Protein AF-A0A7Y5CX43-F1 (afdb_monomer_lite)

Sequence (145 aa):
MGGMMGYSMGQSGPGYMHFGWFGPGAMNACFMATGENGAFPSLDHRLEFIAKNLAIADAQVPQWTAYTTALKRSVETMQAAHQTMMANIMNMNFVERFNVQLNAMNTHLAQLQQVAPALSAVYTVLTPEQKAKADQMFRAMGCFM

pLDDT: mean 75.56, std 21.6, range [29.89, 97.56]

Foldseek 3Di:
DDDDDDPDPPDDDPDDPDDDCPDPVVVVLLVQCEDCNHVHNDLVSVLVVLCVQLVQDPVLVVLSVLLSVLLVVLVVVLVVLVVVCVVCVVVDDPVRVVVSVVVSVVSVVVSCVSNVVSVVSSLVPRDPVSNVSVVVCCVVPVSSD

Radius of gyration: 20.8 Å; chains: 1; bounding box: 70×49×45 Å

Structure (mmCIF, N/CA/C/O backbone):
data_AF-A0A7Y5CX43-F1
#
_entry.id   AF-A0A7Y5CX43-F1
#
loop_
_atom_site.group_PDB
_atom_site.id
_atom_site.type_symbol
_atom_site.label_atom_id
_atom_site.label_alt_id
_atom_site.label_comp_id
_atom_site.label_asym_id
_atom_site.label_entity_id
_atom_site.label_seq_id
_atom_site.pdbx_PDB_ins_code
_atom_site.Cartn_x
_atom_site.Cartn_y
_atom_site.Cartn_z
_atom_site.occupancy
_atom_site.B_iso_or_equiv
_atom_site.auth_seq_id
_atom_site.auth_comp_id
_atom_site.auth_asym_id
_atom_site.auth_atom_id
_atom_site.pdbx_PDB_model_num
ATOM 1 N N . MET A 1 1 ? 50.812 -41.227 -4.569 1.00 43.25 1 MET A N 1
ATOM 2 C CA . MET A 1 1 ? 50.791 -40.530 -3.263 1.00 43.25 1 MET A CA 1
ATOM 3 C C . MET A 1 1 ? 50.412 -39.083 -3.508 1.00 43.25 1 MET A C 1
ATOM 5 O O . MET A 1 1 ? 51.023 -38.477 -4.374 1.00 43.25 1 MET A O 1
ATOM 9 N N . GLY A 1 2 ? 49.415 -38.567 -2.785 1.00 40.62 2 GLY A N 1
ATOM 10 C CA . GLY A 1 2 ? 49.011 -37.156 -2.836 1.00 40.62 2 GLY A CA 1
ATOM 11 C C . GLY A 1 2 ? 47.518 -36.962 -3.091 1.00 40.62 2 GLY A C 1
ATOM 12 O O . GLY A 1 2 ? 47.136 -36.464 -4.141 1.00 40.62 2 GLY A O 1
ATOM 13 N N . GLY A 1 3 ? 46.679 -37.412 -2.156 1.00 38.81 3 GLY A N 1
ATOM 14 C CA . GLY A 1 3 ? 45.250 -37.110 -2.158 1.00 38.81 3 GLY A CA 1
ATOM 15 C C . GLY A 1 3 ? 44.969 -35.743 -1.537 1.00 38.81 3 GLY A C 1
ATOM 16 O O . GLY A 1 3 ? 45.682 -35.316 -0.634 1.00 38.81 3 GLY A O 1
ATOM 17 N N . MET A 1 4 ? 43.895 -35.095 -1.985 1.00 39.34 4 MET A N 1
ATOM 18 C CA . MET A 1 4 ? 43.246 -34.021 -1.234 1.00 39.34 4 MET A CA 1
ATOM 19 C C . MET A 1 4 ? 41.741 -34.049 -1.529 1.00 39.34 4 MET A C 1
ATOM 21 O O . MET A 1 4 ? 41.207 -33.289 -2.329 1.00 39.34 4 MET A O 1
ATOM 25 N N . MET A 1 5 ? 41.069 -35.013 -0.895 1.00 43.44 5 MET A N 1
ATOM 26 C CA . MET A 1 5 ? 39.651 -34.905 -0.557 1.00 43.44 5 MET A CA 1
ATOM 27 C C . MET A 1 5 ? 39.516 -33.902 0.587 1.00 43.44 5 MET A C 1
ATOM 29 O O . MET A 1 5 ? 40.261 -33.998 1.561 1.00 43.44 5 MET A O 1
ATOM 33 N N . GLY A 1 6 ? 38.558 -32.979 0.499 1.00 36.75 6 GLY A N 1
ATOM 34 C CA . GLY A 1 6 ? 38.270 -32.100 1.630 1.00 36.75 6 GLY A CA 1
ATOM 35 C C . GLY A 1 6 ? 37.407 -30.877 1.348 1.00 36.75 6 GLY A C 1
ATOM 36 O O . GLY A 1 6 ? 37.699 -29.825 1.900 1.00 36.75 6 GLY A O 1
ATOM 37 N N . TYR A 1 7 ? 36.339 -30.978 0.550 1.00 42.00 7 TYR A N 1
ATOM 38 C CA . TYR A 1 7 ? 35.224 -30.041 0.730 1.00 42.00 7 TYR A CA 1
ATOM 39 C C . TYR A 1 7 ? 34.404 -30.540 1.918 1.00 42.00 7 TYR A C 1
ATOM 41 O O . TYR A 1 7 ? 33.457 -31.310 1.760 1.00 42.00 7 TYR A O 1
ATOM 49 N N . SER A 1 8 ? 34.830 -30.170 3.129 1.00 37.19 8 SER A N 1
ATOM 50 C CA . SER A 1 8 ? 33.999 -30.366 4.307 1.00 37.19 8 SER A CA 1
ATOM 51 C C . SER A 1 8 ? 32.799 -29.427 4.200 1.00 37.19 8 SER A C 1
ATOM 53 O O . SER A 1 8 ? 32.924 -28.208 4.083 1.00 37.19 8 SER A O 1
ATOM 55 N N . MET A 1 9 ? 31.608 -30.023 4.214 1.00 42.81 9 MET A N 1
ATOM 56 C CA . MET A 1 9 ? 30.395 -29.329 4.608 1.00 42.81 9 MET A CA 1
ATOM 57 C C . MET A 1 9 ? 30.603 -28.805 6.031 1.00 42.81 9 MET A C 1
ATOM 59 O O . MET A 1 9 ? 30.526 -29.553 7.008 1.00 42.81 9 MET A O 1
ATOM 63 N N . GLY A 1 10 ? 30.897 -27.513 6.136 1.00 37.41 10 GLY A N 1
ATOM 64 C CA . GLY A 1 10 ? 30.930 -26.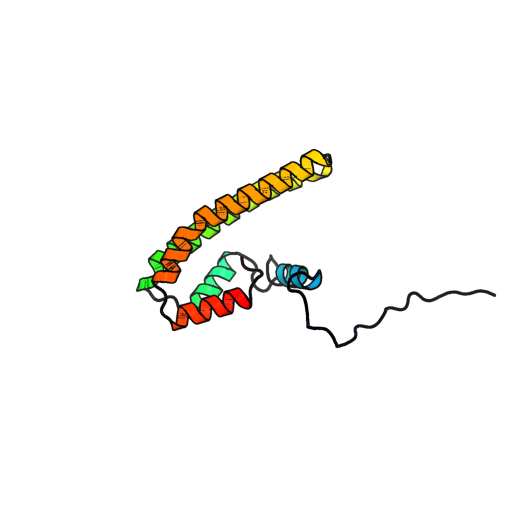767 7.384 1.00 37.41 10 GLY A CA 1
ATOM 65 C C . GLY A 1 10 ? 29.520 -26.570 7.928 1.00 37.41 10 GLY A C 1
ATOM 66 O O . GLY A 1 10 ? 28.895 -25.545 7.691 1.00 37.41 10 GLY A O 1
ATOM 67 N N . GLN A 1 11 ? 29.029 -27.605 8.602 1.00 38.06 11 GLN A N 1
ATOM 68 C CA . GLN A 1 11 ? 28.424 -27.537 9.928 1.00 38.06 11 GLN A CA 1
ATOM 69 C C . GLN A 1 11 ? 27.543 -26.304 10.210 1.00 38.06 11 GLN A C 1
ATOM 71 O O . GLN A 1 11 ? 27.996 -25.241 10.628 1.00 38.06 11 GLN A O 1
ATOM 76 N N . SER A 1 12 ? 26.240 -26.521 10.065 1.00 43.94 12 SER A N 1
ATOM 77 C CA . SER A 1 12 ? 25.176 -25.809 10.764 1.00 43.94 12 SER A CA 1
ATOM 78 C C . SER A 1 12 ? 25.449 -25.773 12.276 1.00 43.94 12 SER A C 1
ATOM 80 O O . SER A 1 12 ? 25.217 -26.760 12.978 1.00 43.94 12 SER A O 1
ATOM 82 N N . GLY A 1 13 ? 25.959 -24.646 12.770 1.00 32.88 13 GLY A N 1
ATOM 83 C CA . GLY A 1 13 ? 26.069 -24.346 14.196 1.00 32.88 13 GLY A CA 1
ATOM 84 C C . GLY A 1 13 ? 24.792 -23.670 14.723 1.00 32.88 13 GLY A C 1
ATOM 85 O O . GLY A 1 13 ? 24.263 -22.784 14.050 1.00 32.88 13 GLY A O 1
ATOM 86 N N . PRO A 1 14 ? 24.280 -24.043 15.911 1.00 46.22 14 PRO A N 1
ATOM 87 C CA . PRO A 1 14 ? 23.138 -23.390 16.535 1.00 46.22 14 PRO A CA 1
ATOM 88 C C . PRO A 1 14 ? 23.628 -22.167 17.315 1.00 46.22 14 PRO A C 1
ATOM 90 O O . PRO A 1 14 ? 23.974 -22.239 18.490 1.00 46.22 14 PRO A O 1
ATOM 93 N N . GLY A 1 15 ? 23.700 -21.027 16.646 1.00 38.50 15 GLY A N 1
ATOM 94 C CA . GLY A 1 15 ? 24.091 -19.768 17.267 1.00 38.50 15 GLY A CA 1
ATOM 95 C C . GLY A 1 15 ? 24.038 -18.661 16.232 1.00 38.50 15 GLY A C 1
ATOM 96 O O . GLY A 1 15 ? 24.356 -18.907 15.078 1.00 38.50 15 GLY A O 1
ATOM 97 N N . TYR A 1 16 ? 23.636 -17.460 16.644 1.00 38.22 16 TYR A N 1
ATOM 98 C CA . TYR A 1 16 ? 23.473 -16.260 15.807 1.00 38.22 16 TYR A CA 1
ATOM 99 C C . TYR A 1 16 ? 22.131 -16.122 15.062 1.00 38.22 16 TYR A C 1
ATOM 101 O O . TYR A 1 16 ? 22.075 -15.731 13.903 1.00 38.22 16 TYR A O 1
ATOM 109 N N . MET A 1 17 ? 21.017 -16.291 15.784 1.00 39.97 17 MET A N 1
ATOM 110 C CA . MET A 1 17 ? 19.782 -15.536 15.500 1.00 39.97 17 MET A CA 1
ATOM 111 C C . MET A 1 17 ? 19.860 -14.119 16.100 1.00 39.97 17 MET A C 1
ATOM 113 O O . MET A 1 17 ? 18.998 -13.704 16.872 1.00 39.97 17 MET A O 1
ATOM 117 N N . HIS A 1 18 ? 20.915 -13.362 15.797 1.00 37.75 18 HIS A N 1
ATOM 118 C CA . HIS A 1 18 ? 20.966 -11.953 16.179 1.00 37.75 18 HIS A CA 1
ATOM 119 C C . HIS A 1 18 ? 21.769 -11.149 15.157 1.00 37.75 18 HIS A C 1
ATOM 121 O O . HIS A 1 18 ? 22.897 -11.509 14.845 1.00 37.75 18 HIS A O 1
ATOM 127 N N . PHE A 1 19 ? 21.159 -10.048 14.708 1.00 29.89 19 PHE A N 1
ATOM 128 C CA . PHE A 1 19 ? 21.601 -9.055 13.721 1.00 29.89 19 PHE A CA 1
ATOM 129 C C . PHE A 1 19 ? 21.259 -9.332 12.254 1.00 29.89 19 PHE A C 1
ATOM 131 O O . PHE A 1 19 ? 22.026 -9.911 11.496 1.00 29.89 19 PHE A O 1
ATOM 138 N N . GLY A 1 20 ? 20.127 -8.758 11.836 1.00 33.34 20 GLY A N 1
ATOM 139 C CA . GLY A 1 20 ? 19.949 -8.301 10.464 1.00 33.34 20 GLY A CA 1
ATOM 140 C C . GLY A 1 20 ? 18.686 -8.813 9.795 1.00 33.34 20 GLY A C 1
ATOM 141 O O . GLY A 1 20 ? 18.724 -9.780 9.044 1.00 33.34 20 GLY A O 1
ATOM 142 N N . TRP A 1 21 ? 17.611 -8.037 9.918 1.00 39.72 21 TRP A N 1
ATOM 143 C CA . TRP A 1 21 ? 16.484 -8.009 8.972 1.00 39.72 21 TRP A CA 1
ATOM 144 C C . TRP A 1 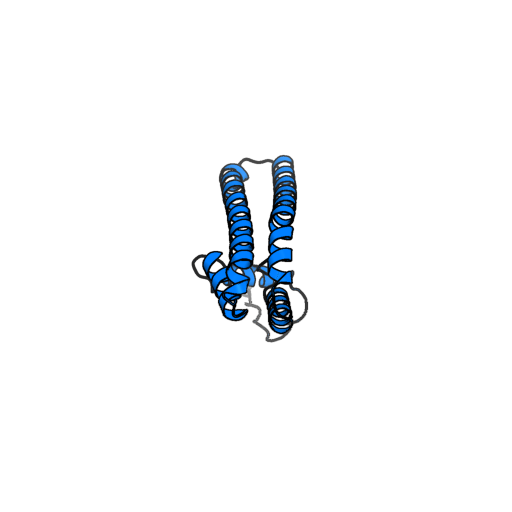21 ? 16.909 -7.779 7.496 1.00 39.72 21 TRP A C 1
ATOM 146 O O . TRP A 1 21 ? 16.079 -7.827 6.599 1.00 39.72 21 TRP A O 1
ATOM 156 N N . PHE A 1 22 ? 18.205 -7.561 7.242 1.00 34.22 22 PHE A N 1
ATOM 157 C CA . PHE A 1 22 ? 18.837 -7.333 5.941 1.00 34.22 22 PHE A CA 1
ATOM 158 C C . PHE A 1 22 ? 19.889 -8.404 5.579 1.00 34.22 22 PHE A C 1
ATOM 160 O O . PHE A 1 22 ? 20.771 -8.159 4.761 1.00 34.22 22 PHE A O 1
ATOM 167 N N . GLY A 1 23 ? 19.843 -9.588 6.201 1.00 36.41 23 GLY A N 1
ATOM 168 C CA . GLY A 1 23 ? 20.674 -10.727 5.797 1.00 36.41 23 GLY A CA 1
ATOM 169 C C . GLY A 1 23 ? 20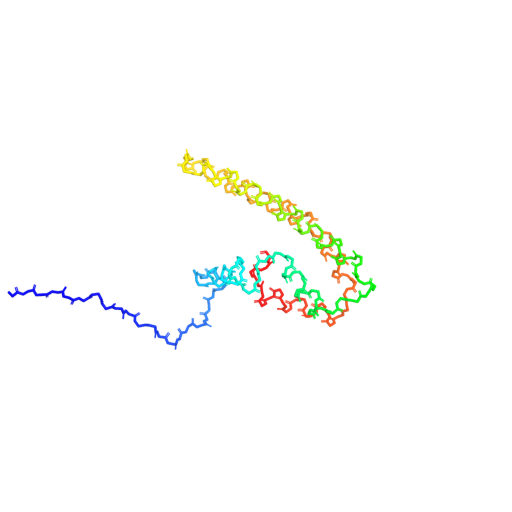.051 -11.514 4.631 1.00 36.41 23 GLY A C 1
ATOM 170 O O . GLY A 1 23 ? 18.822 -11.562 4.530 1.00 36.41 23 GLY A O 1
ATOM 171 N N . PRO A 1 24 ? 20.844 -12.221 3.800 1.00 41.91 24 PRO A N 1
ATOM 172 C CA . PRO A 1 24 ? 20.333 -13.086 2.726 1.00 41.91 24 PRO A CA 1
ATOM 173 C C . PRO A 1 24 ? 19.265 -14.096 3.192 1.00 41.91 24 PRO A C 1
ATOM 175 O O . PRO A 1 24 ? 18.395 -14.481 2.419 1.00 41.91 24 PRO A O 1
ATOM 178 N N . GLY A 1 25 ? 19.288 -14.487 4.474 1.00 46.47 25 GLY A N 1
ATOM 179 C CA . GLY A 1 25 ? 18.290 -15.364 5.096 1.00 46.47 25 GLY A CA 1
ATOM 180 C C . GLY A 1 25 ? 16.954 -14.696 5.451 1.00 46.47 25 GLY A C 1
ATOM 181 O O . GLY A 1 25 ? 15.932 -15.375 5.438 1.00 46.47 25 GLY A O 1
ATOM 182 N N . ALA A 1 26 ? 16.922 -13.385 5.717 1.00 48.03 26 ALA A N 1
ATOM 183 C CA . ALA A 1 26 ? 15.684 -12.659 6.020 1.00 48.03 26 ALA A CA 1
ATOM 184 C C . ALA A 1 26 ? 14.839 -12.451 4.754 1.00 48.03 26 ALA A C 1
ATOM 186 O O . ALA A 1 26 ? 13.631 -12.668 4.770 1.00 48.03 26 ALA A O 1
ATOM 187 N N . MET A 1 27 ? 15.488 -12.138 3.628 1.00 46.88 27 MET A N 1
ATOM 188 C CA . MET A 1 27 ? 14.822 -12.019 2.329 1.00 46.88 27 MET A CA 1
ATOM 189 C C . MET A 1 27 ? 14.336 -13.387 1.814 1.00 46.88 27 MET A C 1
ATOM 191 O O . MET A 1 27 ? 13.226 -13.482 1.294 1.00 46.88 27 MET A O 1
ATOM 195 N N . ASN A 1 28 ? 15.107 -14.462 2.048 1.00 47.25 28 ASN A N 1
ATOM 196 C CA . ASN A 1 28 ? 14.665 -15.836 1.775 1.00 47.25 28 ASN A CA 1
ATOM 197 C C . ASN A 1 28 ? 13.481 -16.249 2.663 1.00 47.25 28 ASN A C 1
ATOM 199 O O . ASN A 1 28 ? 12.549 -16.875 2.176 1.00 47.25 28 ASN A O 1
ATOM 203 N N . ALA A 1 29 ? 13.465 -15.871 3.944 1.00 52.75 29 ALA A N 1
ATOM 204 C CA . ALA A 1 29 ? 12.313 -16.111 4.812 1.00 52.75 29 ALA A CA 1
ATOM 205 C C . ALA A 1 29 ? 11.067 -15.329 4.348 1.00 52.75 29 ALA A C 1
ATOM 207 O O . ALA A 1 29 ? 9.969 -15.884 4.359 1.00 52.75 29 ALA A O 1
ATOM 208 N N . CYS A 1 30 ? 11.228 -14.091 3.859 1.00 51.62 30 CYS A N 1
ATOM 209 C CA . CYS A 1 30 ? 10.139 -13.323 3.243 1.00 51.62 30 CYS A CA 1
ATOM 210 C C . CYS A 1 30 ? 9.583 -14.002 1.976 1.00 51.62 30 CYS A C 1
ATOM 212 O O . CYS A 1 30 ? 8.366 -14.103 1.813 1.00 51.62 30 CYS A O 1
ATOM 214 N N . PHE A 1 31 ? 10.458 -14.496 1.093 1.00 47.34 31 PHE A N 1
ATOM 215 C CA . PHE A 1 31 ? 10.077 -15.207 -0.136 1.00 47.34 31 PHE A CA 1
ATOM 216 C C . PHE A 1 31 ? 9.502 -16.607 0.119 1.00 47.34 31 PHE A C 1
ATOM 218 O O . PHE A 1 31 ? 8.731 -17.106 -0.685 1.00 47.34 31 PHE A O 1
ATOM 225 N N . MET A 1 32 ? 9.843 -17.251 1.235 1.00 52.22 32 MET A N 1
ATOM 226 C CA . MET A 1 32 ? 9.244 -18.534 1.624 1.00 52.22 32 MET A CA 1
ATOM 227 C C . MET A 1 32 ? 7.900 -18.349 2.343 1.00 52.22 32 MET A C 1
ATOM 229 O O . MET A 1 32 ? 7.051 -19.234 2.312 1.00 52.22 32 MET A O 1
ATOM 233 N N . ALA A 1 33 ? 7.672 -17.197 2.982 1.00 55.19 33 ALA A N 1
ATOM 234 C CA . ALA A 1 33 ? 6.379 -16.855 3.573 1.00 55.19 33 ALA A CA 1
ATOM 235 C C . ALA A 1 33 ? 5.359 -16.358 2.532 1.00 55.19 33 ALA A C 1
ATOM 237 O O . ALA A 1 33 ? 4.159 -16.402 2.801 1.00 55.19 33 ALA A O 1
ATOM 238 N N . THR A 1 34 ? 5.808 -15.889 1.362 1.00 53.25 34 THR A N 1
ATOM 239 C CA . THR A 1 34 ? 4.964 -15.252 0.339 1.00 53.25 34 THR A CA 1
ATOM 240 C C . THR A 1 34 ? 5.202 -15.847 -1.054 1.00 53.25 34 THR A C 1
ATOM 242 O O . THR A 1 34 ? 6.340 -16.024 -1.456 1.00 53.25 34 THR A O 1
ATOM 245 N N . GLY A 1 35 ? 4.141 -16.154 -1.807 1.00 56.31 35 GLY A N 1
ATOM 246 C CA . GLY A 1 35 ? 4.227 -16.848 -3.108 1.00 56.31 35 GLY A CA 1
ATOM 247 C C . GLY A 1 35 ? 3.517 -18.205 -3.097 1.00 56.31 35 GLY A C 1
ATOM 248 O O . GLY A 1 35 ? 3.119 -18.667 -2.036 1.00 56.31 35 GLY A O 1
ATOM 249 N N . GLU A 1 36 ? 3.332 -18.836 -4.260 1.00 56.81 36 GLU A N 1
ATOM 250 C CA . GLU A 1 36 ? 2.420 -19.984 -4.471 1.00 56.81 36 GLU A CA 1
ATOM 251 C C . GLU A 1 36 ? 2.558 -21.127 -3.442 1.00 56.81 36 GLU A C 1
ATOM 253 O O . GLU A 1 36 ? 1.560 -21.733 -3.068 1.00 56.81 36 GLU A O 1
ATOM 258 N N . ASN A 1 37 ? 3.767 -21.351 -2.913 1.00 56.00 37 ASN A N 1
ATOM 259 C CA . ASN A 1 37 ? 4.071 -22.402 -1.932 1.00 56.00 37 ASN A CA 1
ATOM 260 C C . ASN A 1 37 ? 4.339 -21.884 -0.502 1.00 56.00 37 ASN A C 1
ATOM 262 O O . ASN A 1 37 ? 4.821 -22.635 0.346 1.00 56.00 37 ASN A O 1
ATOM 266 N N . GLY A 1 38 ? 4.086 -20.602 -0.236 1.00 61.34 38 GLY A N 1
ATOM 267 C CA . GLY A 1 38 ? 4.328 -19.962 1.056 1.00 61.34 38 GLY A CA 1
ATOM 268 C C . GLY A 1 38 ? 3.100 -19.920 1.966 1.00 61.34 38 GLY A C 1
ATOM 269 O O . GLY A 1 38 ? 1.976 -20.185 1.547 1.00 61.34 38 GLY A O 1
ATOM 270 N N . ALA A 1 39 ? 3.307 -19.525 3.226 1.00 61.50 39 ALA A N 1
ATOM 271 C CA . ALA A 1 39 ? 2.232 -19.364 4.216 1.00 61.50 39 ALA A CA 1
ATOM 272 C C . ALA A 1 39 ? 1.144 -18.361 3.781 1.00 61.50 39 ALA A C 1
ATOM 274 O O . ALA A 1 39 ? 0.005 -18.431 4.241 1.00 61.50 39 ALA A O 1
ATOM 275 N N . PHE A 1 40 ? 1.490 -17.437 2.883 1.00 68.38 40 PHE A N 1
ATOM 276 C CA . PHE A 1 40 ? 0.583 -16.458 2.310 1.00 68.38 40 PHE A CA 1
ATOM 277 C C . PHE A 1 40 ? 0.740 -16.391 0.785 1.00 68.38 40 PHE A C 1
ATOM 279 O O . PHE A 1 40 ? 1.524 -15.583 0.270 1.00 68.38 40 PHE A O 1
ATOM 286 N N . PRO A 1 41 ? -0.016 -17.213 0.038 1.00 70.31 41 PRO A N 1
ATOM 287 C CA . PRO A 1 41 ? 0.229 -17.380 -1.389 1.00 70.31 41 PRO A CA 1
ATOM 288 C C . PRO A 1 41 ? -0.231 -16.206 -2.252 1.00 70.31 41 PRO A C 1
ATOM 290 O O . PRO A 1 41 ? 0.221 -16.058 -3.384 1.00 70.31 41 PRO A O 1
ATOM 293 N N . SER A 1 42 ? -1.077 -15.322 -1.719 1.00 80.81 42 SER A N 1
ATOM 294 C CA . SER A 1 42 ? -1.535 -14.121 -2.419 1.00 80.81 42 SER A CA 1
ATOM 295 C C . SER A 1 42 ? -1.668 -12.923 -1.482 1.00 80.81 42 SER A C 1
ATOM 297 O O . SER A 1 42 ? -1.705 -13.056 -0.256 1.00 80.81 42 SER A O 1
ATOM 299 N N . LEU A 1 43 ? -1.775 -11.726 -2.072 1.00 83.88 43 LEU A N 1
ATOM 300 C CA . LEU A 1 43 ? -2.122 -10.513 -1.334 1.00 83.88 43 LEU A CA 1
ATOM 301 C C . LEU A 1 43 ? -3.462 -10.657 -0.598 1.00 83.88 43 LEU A C 1
ATOM 303 O O . LEU A 1 43 ? -3.564 -10.211 0.539 1.00 83.88 43 LEU A O 1
ATOM 307 N N . ASP A 1 44 ? -4.443 -11.329 -1.197 1.00 87.81 44 ASP A N 1
ATOM 308 C CA . ASP A 1 44 ? -5.748 -11.560 -0.574 1.00 87.81 44 ASP A CA 1
ATOM 309 C C . ASP A 1 44 ? -5.645 -12.360 0.720 1.00 87.81 44 ASP A C 1
ATOM 311 O O . ASP A 1 44 ? -6.155 -11.916 1.745 1.00 87.81 44 ASP A O 1
ATOM 315 N N . HIS A 1 45 ? -4.897 -13.467 0.727 1.00 85.31 45 HIS A N 1
ATOM 316 C CA . HIS A 1 45 ? -4.700 -14.258 1.945 1.00 85.31 45 HIS A CA 1
ATOM 317 C C . HIS A 1 45 ? -4.028 -13.451 3.063 1.00 85.31 45 HIS A C 1
ATOM 319 O O . HIS A 1 45 ? -4.388 -13.582 4.234 1.00 85.31 45 HIS A O 1
ATOM 325 N N . ARG A 1 46 ? -3.072 -12.581 2.709 1.00 84.38 46 ARG A N 1
ATOM 326 C CA . ARG A 1 46 ? -2.422 -11.670 3.666 1.00 84.38 46 ARG A CA 1
ATOM 327 C C . ARG A 1 46 ? -3.423 -10.689 4.258 1.00 84.38 46 ARG A C 1
ATOM 329 O O . ARG A 1 46 ? -3.471 -10.516 5.473 1.00 84.38 46 ARG A O 1
ATOM 336 N N . LEU A 1 47 ? -4.231 -10.068 3.406 1.00 89.44 47 LEU A N 1
ATOM 337 C CA . LEU A 1 47 ? -5.240 -9.101 3.821 1.00 89.44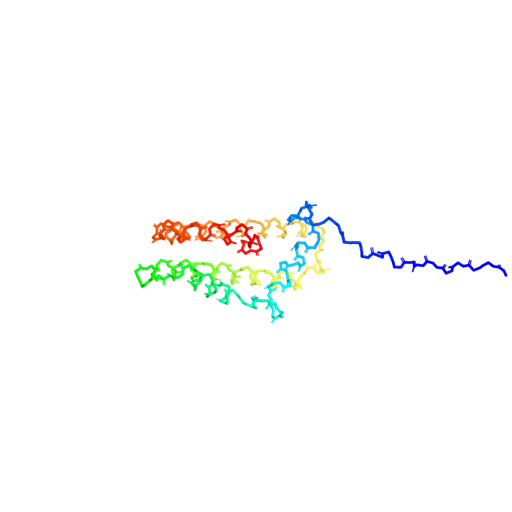 47 LEU A CA 1
ATOM 338 C C . LEU A 1 47 ? -6.329 -9.758 4.674 1.00 89.44 47 LEU A C 1
ATOM 340 O O . LEU A 1 47 ? -6.686 -9.215 5.714 1.00 89.44 47 LEU A O 1
ATOM 344 N N . GLU A 1 48 ? -6.801 -10.948 4.312 1.00 90.19 48 GLU A N 1
ATOM 345 C CA . GLU A 1 48 ? -7.747 -11.711 5.130 1.00 90.19 48 GLU A CA 1
ATOM 346 C C . GLU A 1 48 ? -7.170 -12.079 6.496 1.00 90.19 48 GLU A C 1
ATOM 348 O O . GLU A 1 48 ? -7.854 -11.953 7.514 1.00 90.19 48 GLU A O 1
ATOM 353 N N . PHE A 1 49 ? -5.910 -12.518 6.539 1.00 87.56 49 PHE A N 1
ATOM 354 C CA . PHE A 1 49 ? -5.231 -12.812 7.795 1.00 87.56 49 PHE A CA 1
ATOM 355 C C . PHE A 1 49 ? -5.138 -11.569 8.681 1.00 87.56 49 PHE A C 1
ATOM 357 O O . PHE A 1 49 ? -5.431 -11.657 9.875 1.00 87.56 49 PHE A O 1
ATOM 364 N N . ILE A 1 50 ? -4.783 -10.413 8.112 1.00 90.31 50 ILE A N 1
ATOM 365 C CA . ILE A 1 50 ? -4.738 -9.141 8.842 1.00 90.31 50 ILE A CA 1
ATOM 366 C C . ILE A 1 50 ? -6.135 -8.766 9.344 1.00 90.31 50 ILE A C 1
ATOM 368 O O . ILE A 1 50 ? -6.288 -8.511 10.536 1.00 90.31 50 ILE A O 1
ATOM 372 N N . ALA A 1 51 ? -7.160 -8.812 8.493 1.00 92.75 51 ALA A N 1
ATOM 373 C CA . ALA A 1 51 ? -8.529 -8.464 8.871 1.00 92.75 51 ALA A CA 1
ATOM 374 C C . ALA A 1 51 ? -9.057 -9.332 10.026 1.00 92.75 51 ALA A C 1
ATOM 376 O O . ALA A 1 51 ? -9.593 -8.812 11.006 1.00 92.75 51 ALA A O 1
ATOM 377 N N . LYS A 1 52 ? -8.851 -10.655 9.941 1.00 93.31 52 LYS A N 1
ATOM 378 C CA . LYS A 1 52 ? -9.239 -11.615 10.988 1.00 93.31 52 LYS A CA 1
ATOM 379 C C . LYS A 1 52 ? -8.484 -11.358 12.286 1.00 93.31 52 LYS A C 1
ATOM 381 O O . LYS A 1 52 ? -9.080 -11.364 13.358 1.00 93.31 52 LYS A O 1
ATOM 386 N N . ASN A 1 53 ? -7.181 -11.097 12.205 1.00 89.75 53 ASN A N 1
ATOM 387 C CA . ASN A 1 53 ? -6.376 -10.826 13.390 1.00 89.75 53 ASN A CA 1
ATOM 388 C C . ASN A 1 53 ? -6.742 -9.501 14.051 1.00 89.75 53 ASN A C 1
ATOM 390 O O . ASN A 1 53 ? -6.809 -9.446 15.276 1.00 89.75 53 ASN A O 1
ATOM 394 N N . LEU A 1 54 ? -6.999 -8.452 13.278 1.00 93.94 54 LEU A N 1
ATOM 395 C CA . LEU A 1 54 ? -7.462 -7.179 13.819 1.00 93.94 54 LEU A CA 1
ATOM 396 C C . LEU A 1 54 ? -8.920 -7.232 14.283 1.00 93.94 54 LEU A C 1
ATOM 398 O O . LEU A 1 54 ? -9.360 -6.289 14.928 1.00 93.94 54 LEU A O 1
ATOM 402 N N . ALA A 1 55 ? -9.652 -8.314 13.995 1.00 95.81 55 ALA A N 1
ATOM 403 C CA . ALA A 1 55 ? -11.082 -8.420 14.262 1.00 95.81 55 ALA A CA 1
ATOM 404 C C . ALA A 1 55 ? -11.822 -7.173 13.747 1.00 95.81 55 ALA A C 1
ATOM 406 O O . ALA A 1 55 ? -12.473 -6.464 14.513 1.00 95.81 55 ALA A O 1
ATOM 407 N N . ILE A 1 56 ? -11.636 -6.867 12.455 1.00 96.12 56 ILE A N 1
ATOM 408 C CA . ILE A 1 56 ? -12.277 -5.718 11.799 1.00 96.12 56 ILE A CA 1
ATOM 409 C C . ILE A 1 56 ? -13.793 -5.812 11.999 1.00 96.12 56 ILE A C 1
ATOM 411 O O . ILE A 1 56 ? -14.418 -6.783 11.577 1.00 96.12 56 ILE A O 1
ATOM 415 N N . ALA A 1 57 ? -14.366 -4.805 12.656 1.00 95.00 57 ALA A N 1
ATOM 416 C CA . ALA A 1 57 ? -15.796 -4.729 12.938 1.00 95.00 57 ALA A CA 1
ATOM 417 C C . ALA A 1 57 ? -16.572 -4.145 11.748 1.00 95.00 57 ALA A C 1
ATOM 419 O O . ALA A 1 57 ? -16.003 -3.420 10.932 1.00 95.00 57 ALA A O 1
ATOM 420 N N . ASP A 1 58 ? -17.890 -4.363 11.698 1.00 95.62 58 ASP A N 1
ATOM 421 C CA . ASP A 1 58 ? -18.759 -3.878 10.611 1.00 95.62 58 ASP A CA 1
ATOM 422 C C . ASP A 1 58 ? -18.617 -2.368 10.357 1.00 95.62 58 ASP A C 1
ATOM 424 O O . ASP A 1 58 ? -18.548 -1.922 9.213 1.00 95.62 58 ASP A O 1
ATOM 428 N N . ALA A 1 59 ? -18.470 -1.577 11.424 1.00 94.62 59 ALA A N 1
ATOM 429 C CA . ALA A 1 59 ? -18.270 -0.128 11.339 1.00 94.62 59 ALA A CA 1
ATOM 430 C C . ALA A 1 59 ? -16.943 0.287 10.665 1.00 94.62 59 ALA A C 1
ATOM 432 O O . ALA A 1 59 ? -16.809 1.429 10.232 1.00 94.62 59 ALA A O 1
ATOM 433 N N . GLN A 1 60 ? -15.964 -0.619 10.587 1.00 96.31 60 GLN A N 1
ATOM 434 C CA . GLN A 1 60 ? -14.624 -0.393 10.030 1.00 96.31 60 GLN A CA 1
ATOM 435 C C . GLN A 1 60 ? -14.472 -0.963 8.610 1.00 96.31 60 GLN A C 1
ATOM 437 O O . GLN A 1 60 ? -13.508 -0.635 7.910 1.00 96.31 60 GLN A O 1
ATOM 442 N N . VAL A 1 61 ? -15.415 -1.807 8.166 1.00 96.25 61 VAL A N 1
ATOM 443 C CA . VAL A 1 61 ? -15.407 -2.460 6.846 1.00 96.25 61 VAL A CA 1
ATOM 444 C C . VAL A 1 61 ? -15.267 -1.469 5.683 1.00 96.25 61 VAL A C 1
ATOM 446 O O . VAL A 1 61 ? -14.490 -1.770 4.770 1.00 96.25 61 VAL A O 1
ATOM 449 N N . PRO A 1 62 ? -15.927 -0.291 5.667 1.00 97.12 62 PRO A N 1
ATOM 450 C CA . PRO A 1 62 ? -15.775 0.653 4.559 1.00 97.12 62 PRO A CA 1
ATOM 451 C C . PRO A 1 62 ? -14.328 1.142 4.386 1.00 97.12 62 PRO A C 1
ATOM 453 O O . PRO A 1 62 ? -13.784 1.112 3.280 1.00 97.12 62 PRO A O 1
ATOM 456 N N . GLN A 1 63 ? -13.671 1.536 5.479 1.00 97.19 63 GLN A N 1
ATOM 457 C CA . GLN A 1 63 ? -12.292 2.031 5.475 1.00 97.19 63 GLN A CA 1
ATOM 458 C C . GLN A 1 63 ? -11.301 0.900 5.178 1.00 97.19 63 GLN A C 1
ATOM 460 O O . GLN A 1 63 ? -10.358 1.093 4.410 1.00 97.19 63 GLN A O 1
ATOM 465 N N . TRP A 1 64 ? -11.545 -0.295 5.721 1.00 97.00 64 TRP A N 1
ATOM 466 C CA . TRP A 1 64 ? -10.764 -1.490 5.404 1.00 97.00 64 TRP A CA 1
ATOM 467 C C . TRP A 1 64 ? -10.835 -1.843 3.909 1.00 97.00 64 TRP A C 1
ATOM 469 O O . TRP A 1 64 ? -9.815 -2.093 3.264 1.00 97.00 64 TRP A O 1
ATOM 479 N N . THR A 1 65 ? -12.030 -1.798 3.320 1.00 96.75 65 THR A N 1
ATOM 480 C CA . THR A 1 65 ? -12.240 -2.084 1.892 1.00 96.75 65 THR A CA 1
ATOM 481 C C . THR A 1 65 ? -11.543 -1.051 1.006 1.00 96.75 65 THR A C 1
ATOM 483 O O . THR A 1 65 ? -10.894 -1.415 0.023 1.00 96.75 65 THR A O 1
ATOM 486 N N . ALA A 1 66 ? -11.605 0.234 1.369 1.00 96.44 66 ALA A N 1
ATOM 487 C CA . ALA A 1 66 ? -10.897 1.290 0.647 1.00 96.44 66 ALA A CA 1
ATOM 488 C C . ALA A 1 66 ? -9.372 1.083 0.675 1.00 96.44 66 ALA A C 1
ATOM 490 O O . ALA A 1 66 ? -8.719 1.158 -0.369 1.00 96.44 66 ALA A O 1
ATOM 491 N N . TYR A 1 67 ? -8.813 0.756 1.845 1.00 95.75 67 TYR A N 1
ATOM 492 C CA . TYR A 1 67 ? -7.391 0.446 2.001 1.00 95.75 67 TYR A CA 1
ATOM 493 C C . TYR A 1 67 ? -6.958 -0.761 1.160 1.00 95.75 67 TYR A C 1
ATOM 495 O O . TYR A 1 67 ? -6.022 -0.661 0.366 1.00 95.75 67 TYR A O 1
ATOM 503 N N . THR A 1 68 ? -7.664 -1.886 1.283 1.00 94.94 68 THR A N 1
ATOM 504 C CA . THR A 1 68 ? -7.330 -3.110 0.538 1.00 94.94 68 THR A CA 1
ATOM 505 C C . THR A 1 68 ? -7.443 -2.920 -0.973 1.00 94.94 68 THR A C 1
ATOM 507 O O . THR A 1 68 ? -6.595 -3.414 -1.712 1.00 94.94 68 THR A O 1
ATOM 510 N N . THR A 1 69 ? -8.427 -2.149 -1.442 1.00 95.50 69 THR A N 1
ATOM 511 C CA . THR A 1 69 ? -8.578 -1.805 -2.864 1.00 95.50 69 THR A CA 1
ATOM 512 C C . THR A 1 69 ? -7.402 -0.968 -3.370 1.00 95.50 69 THR A C 1
ATOM 514 O O . THR A 1 69 ? -6.845 -1.270 -4.427 1.00 95.50 69 THR A O 1
ATOM 517 N N . ALA A 1 70 ? -6.991 0.059 -2.617 1.00 93.62 70 ALA A N 1
ATOM 518 C CA . ALA A 1 70 ? -5.841 0.890 -2.975 1.00 93.62 70 ALA A CA 1
ATOM 519 C C . ALA A 1 70 ? -4.546 0.063 -3.041 1.00 93.62 70 ALA A C 1
ATOM 521 O O . ALA A 1 70 ? -3.773 0.192 -3.992 1.00 93.62 70 ALA A O 1
ATOM 522 N N . LEU A 1 71 ? -4.341 -0.834 -2.071 1.00 91.25 71 LEU A N 1
ATOM 523 C CA . LEU A 1 71 ? -3.165 -1.698 -2.028 1.00 91.25 71 LEU A CA 1
ATOM 524 C C . LEU A 1 71 ? -3.134 -2.704 -3.189 1.00 91.25 71 LEU A C 1
ATOM 526 O O . LEU A 1 71 ? -2.092 -2.876 -3.818 1.00 91.25 71 LEU A O 1
ATOM 530 N N . LYS A 1 72 ? -4.267 -3.336 -3.517 1.00 91.69 72 LYS A N 1
ATOM 531 C CA . LYS A 1 72 ? -4.366 -4.271 -4.653 1.00 91.69 72 LYS A CA 1
ATOM 532 C C . LYS A 1 72 ? -4.015 -3.602 -5.977 1.00 91.69 72 LYS A C 1
ATOM 534 O O . LYS A 1 72 ? -3.144 -4.094 -6.688 1.00 91.69 72 LYS A O 1
ATOM 539 N N . ARG A 1 73 ? -4.607 -2.435 -6.254 1.00 90.31 73 ARG A N 1
ATOM 540 C CA . ARG A 1 73 ? -4.317 -1.657 -7.471 1.00 90.31 73 ARG A CA 1
ATOM 541 C C . ARG A 1 73 ? -2.832 -1.296 -7.582 1.00 90.31 73 ARG A C 1
ATOM 543 O O . ARG A 1 73 ? -2.254 -1.341 -8.670 1.00 90.31 73 ARG A O 1
ATOM 550 N N . SER A 1 74 ? -2.214 -0.943 -6.455 1.00 87.69 74 SER A N 1
ATOM 551 C CA . SER A 1 74 ? -0.777 -0.674 -6.390 1.00 87.69 74 SER A CA 1
ATOM 552 C C . SER A 1 74 ? 0.043 -1.905 -6.809 1.00 87.69 74 SER A C 1
ATOM 554 O O . SER A 1 74 ? 0.871 -1.820 -7.719 1.00 87.69 74 SER A O 1
ATOM 556 N N . VAL A 1 75 ? -0.250 -3.076 -6.233 1.00 84.94 75 VAL A N 1
ATOM 557 C CA . VAL A 1 75 ? 0.466 -4.327 -6.540 1.00 84.94 75 VAL A CA 1
ATOM 558 C C . VAL A 1 75 ? 0.261 -4.782 -7.988 1.00 84.94 75 VAL A C 1
ATOM 560 O O . VAL A 1 75 ? 1.228 -5.183 -8.635 1.00 84.94 75 VAL A O 1
ATOM 563 N N . GLU A 1 76 ? -0.951 -4.671 -8.534 1.00 86.00 76 GLU A N 1
ATOM 564 C CA . GLU A 1 76 ? -1.235 -4.984 -9.945 1.00 86.00 76 GLU A CA 1
ATOM 565 C C . GLU A 1 76 ? -0.377 -4.137 -10.897 1.00 86.00 76 GLU A C 1
ATOM 567 O O . GLU A 1 76 ? 0.216 -4.652 -11.849 1.00 86.00 76 GLU A O 1
ATOM 572 N N . THR A 1 77 ? -0.228 -2.845 -10.590 1.00 81.19 77 THR A N 1
ATOM 573 C CA . THR A 1 77 ? 0.619 -1.929 -11.368 1.00 81.19 77 THR A CA 1
ATOM 574 C C . THR A 1 77 ? 2.091 -2.361 -11.329 1.00 81.19 77 THR A C 1
ATOM 576 O O . THR A 1 77 ? 2.767 -2.340 -12.361 1.00 81.19 77 THR A O 1
ATOM 579 N N . MET A 1 78 ? 2.596 -2.809 -10.168 1.00 80.00 78 MET A N 1
ATOM 580 C CA . MET A 1 78 ? 3.963 -3.344 -10.063 1.00 80.00 78 MET A CA 1
ATOM 581 C C . MET A 1 78 ? 4.149 -4.625 -10.866 1.00 80.00 78 MET A C 1
ATOM 583 O O . MET A 1 78 ? 5.167 -4.777 -11.538 1.00 80.00 78 MET A O 1
ATOM 587 N N . GLN A 1 79 ? 3.200 -5.558 -10.786 1.00 82.31 79 GLN A N 1
ATOM 588 C CA . GLN A 1 79 ? 3.315 -6.846 -11.468 1.00 82.31 79 GLN A CA 1
ATOM 589 C C . GLN A 1 79 ? 3.409 -6.665 -12.986 1.00 82.31 79 GLN A C 1
ATOM 591 O O . GLN A 1 79 ? 4.281 -7.271 -13.610 1.00 82.31 79 GLN A O 1
ATOM 596 N N . ALA A 1 80 ? 2.599 -5.777 -13.566 1.00 79.69 80 ALA A N 1
ATOM 597 C CA . ALA A 1 80 ? 2.658 -5.462 -14.994 1.00 79.69 80 ALA A CA 1
ATOM 598 C C . ALA A 1 80 ? 4.006 -4.831 -15.406 1.00 79.69 80 ALA A C 1
ATOM 600 O O . ALA A 1 80 ? 4.620 -5.236 -16.401 1.00 79.69 80 ALA A O 1
ATOM 601 N N . ALA A 1 81 ? 4.507 -3.873 -14.616 1.00 77.81 81 ALA A N 1
ATOM 602 C CA . ALA A 1 81 ? 5.812 -3.252 -14.854 1.00 77.81 81 ALA A CA 1
ATOM 603 C C . ALA A 1 81 ? 6.961 -4.273 -14.735 1.00 77.81 81 ALA A C 1
ATOM 605 O O . ALA A 1 81 ? 7.864 -4.306 -15.574 1.00 77.81 81 ALA A O 1
ATOM 606 N N . HIS A 1 82 ? 6.896 -5.153 -13.733 1.00 81.56 82 HIS A N 1
ATOM 607 C CA . HIS A 1 82 ? 7.886 -6.199 -13.500 1.00 81.56 82 HIS A CA 1
ATOM 608 C C . HIS A 1 82 ? 7.915 -7.234 -14.632 1.00 81.56 82 HIS A C 1
ATOM 610 O O . HIS A 1 82 ? 8.994 -7.573 -15.111 1.00 81.56 82 HIS A O 1
ATOM 616 N N . GLN A 1 83 ? 6.758 -7.691 -15.120 1.00 83.25 83 GLN A N 1
ATOM 617 C CA . GLN A 1 83 ? 6.683 -8.615 -16.261 1.00 83.25 83 GLN A CA 1
ATOM 618 C C . GLN A 1 83 ? 7.318 -8.013 -17.522 1.00 83.25 83 GLN A C 1
ATOM 620 O O . GLN A 1 83 ? 8.117 -8.669 -18.194 1.00 83.25 83 GLN A O 1
ATOM 625 N N . THR A 1 84 ? 7.030 -6.738 -17.798 1.00 77.94 84 THR A N 1
ATOM 626 C CA . THR A 1 84 ? 7.601 -6.005 -18.941 1.00 77.94 84 THR A CA 1
ATOM 627 C C . THR A 1 84 ? 9.124 -5.878 -18.835 1.00 77.94 84 THR A C 1
ATOM 629 O O . THR A 1 84 ? 9.841 -6.031 -19.828 1.00 77.94 84 THR A O 1
ATOM 632 N N . MET A 1 85 ? 9.633 -5.630 -17.625 1.00 81.25 85 MET A N 1
ATOM 633 C CA . MET A 1 85 ? 11.067 -5.588 -17.345 1.00 81.25 85 MET A CA 1
ATOM 634 C C . MET A 1 85 ? 11.721 -6.959 -17.540 1.00 81.25 85 MET A C 1
ATOM 636 O O . MET A 1 85 ? 12.729 -7.053 -18.238 1.00 81.25 85 MET A O 1
ATOM 640 N N . MET A 1 86 ? 11.160 -8.018 -16.950 1.00 82.50 86 MET A N 1
ATOM 641 C CA . MET A 1 86 ? 11.731 -9.369 -17.013 1.00 82.50 86 MET A CA 1
ATOM 642 C C . MET A 1 86 ? 11.831 -9.891 -18.448 1.00 82.50 86 MET A C 1
ATOM 644 O O . MET A 1 86 ? 12.815 -10.544 -18.785 1.00 82.50 86 MET A O 1
ATOM 648 N N . ALA A 1 87 ? 10.882 -9.530 -19.317 1.00 84.50 87 ALA A N 1
ATOM 649 C CA . ALA A 1 87 ? 10.931 -9.880 -20.735 1.00 84.50 87 ALA A CA 1
ATOM 650 C C . ALA A 1 87 ? 12.137 -9.271 -21.482 1.00 84.50 87 ALA A C 1
ATOM 652 O O . ALA A 1 87 ? 12.583 -9.830 -22.480 1.00 84.50 87 ALA A O 1
ATOM 653 N N . ASN A 1 88 ? 12.683 -8.147 -21.002 1.00 82.50 88 ASN A N 1
ATOM 654 C CA . ASN A 1 88 ? 13.710 -7.375 -21.710 1.00 82.50 88 ASN A CA 1
ATOM 655 C C . ASN A 1 88 ? 15.061 -7.309 -20.979 1.00 82.50 88 ASN A C 1
ATOM 657 O O . ASN A 1 88 ? 16.047 -6.851 -21.554 1.00 82.50 88 ASN A O 1
ATOM 661 N N . ILE A 1 89 ? 15.139 -7.785 -19.732 1.00 82.31 89 ILE A N 1
ATOM 662 C CA . ILE A 1 89 ? 16.301 -7.579 -18.855 1.00 82.31 89 ILE A CA 1
ATOM 663 C C . ILE A 1 89 ? 17.604 -8.171 -19.408 1.00 82.31 89 ILE A C 1
ATOM 665 O O . ILE A 1 89 ? 18.674 -7.597 -19.209 1.00 82.31 89 ILE A O 1
ATOM 669 N N . MET A 1 90 ? 17.528 -9.290 -20.135 1.00 84.38 90 MET A N 1
ATOM 670 C CA . MET A 1 90 ? 18.699 -9.959 -20.716 1.00 84.38 90 MET A CA 1
ATOM 671 C C . MET A 1 90 ? 19.366 -9.141 -21.828 1.00 84.38 90 MET A C 1
ATOM 673 O O . MET A 1 90 ? 20.568 -9.279 -22.033 1.00 84.38 90 MET A O 1
ATOM 677 N N . ASN A 1 91 ? 18.616 -8.257 -22.488 1.00 89.75 91 ASN A N 1
ATOM 678 C CA . ASN A 1 91 ? 19.100 -7.454 -23.612 1.00 89.75 91 ASN A CA 1
ATOM 679 C C . ASN A 1 91 ? 19.597 -6.063 -23.184 1.00 89.75 91 ASN A C 1
ATOM 681 O O . ASN A 1 91 ? 20.114 -5.323 -24.016 1.00 89.75 91 ASN A O 1
ATOM 685 N N . MET A 1 92 ? 19.446 -5.702 -21.904 1.00 89.88 92 MET A N 1
ATOM 686 C CA . MET A 1 92 ? 19.795 -4.375 -21.395 1.00 89.88 92 MET A CA 1
ATOM 687 C C . MET A 1 92 ? 21.271 -4.258 -21.011 1.00 89.88 92 MET A C 1
ATOM 689 O O . MET A 1 92 ? 21.801 -5.094 -20.263 1.00 89.88 92 MET A O 1
ATOM 693 N N . ASN A 1 93 ? 21.898 -3.156 -21.423 1.00 93.31 93 ASN A N 1
ATOM 694 C CA . ASN A 1 93 ? 23.205 -2.731 -20.930 1.00 93.31 93 ASN A CA 1
ATOM 695 C C . ASN A 1 93 ? 23.120 -2.193 -19.483 1.00 93.31 93 ASN A C 1
ATOM 697 O O . ASN A 1 93 ? 22.045 -2.057 -18.895 1.00 93.31 93 ASN A O 1
ATOM 701 N N . PHE A 1 94 ? 24.269 -1.896 -18.874 1.00 90.38 94 PHE A N 1
ATOM 702 C CA . PHE A 1 94 ? 24.324 -1.481 -17.469 1.00 90.38 94 PHE A CA 1
ATOM 703 C C . PHE A 1 94 ? 23.561 -0.176 -17.178 1.00 90.38 94 PHE A C 1
ATOM 705 O O . PHE A 1 94 ? 22.865 -0.089 -16.167 1.00 90.38 94 PHE A O 1
ATOM 712 N N . VAL A 1 95 ? 23.650 0.820 -18.065 1.00 93.44 95 VAL A N 1
ATOM 713 C CA . VAL A 1 95 ? 22.973 2.117 -17.892 1.00 93.44 95 VAL A CA 1
ATOM 714 C C . VAL A 1 95 ? 21.457 1.947 -17.972 1.00 93.44 95 VAL A C 1
ATOM 716 O O . VAL A 1 95 ? 20.723 2.500 -17.156 1.00 93.44 95 VAL A O 1
ATOM 719 N N . GLU A 1 96 ? 20.980 1.132 -18.910 1.00 90.94 96 GLU A N 1
ATOM 720 C CA . GLU A 1 96 ? 19.559 0.797 -19.036 1.00 90.94 96 GLU A CA 1
ATOM 721 C C . GLU A 1 96 ? 19.039 0.096 -17.780 1.00 90.94 96 GLU A C 1
ATOM 723 O O . GLU A 1 96 ? 18.007 0.490 -17.238 1.00 90.94 96 GLU A O 1
ATOM 728 N N . ARG A 1 97 ? 19.790 -0.877 -17.250 1.00 88.06 97 ARG A N 1
ATOM 729 C CA . ARG A 1 97 ? 19.441 -1.562 -15.994 1.00 88.06 97 ARG A CA 1
ATOM 730 C C . ARG A 1 97 ? 19.360 -0.593 -14.815 1.00 88.06 97 ARG A C 1
ATOM 732 O O . ARG A 1 97 ? 18.413 -0.674 -14.034 1.00 88.06 97 ARG A O 1
ATOM 739 N N . PHE A 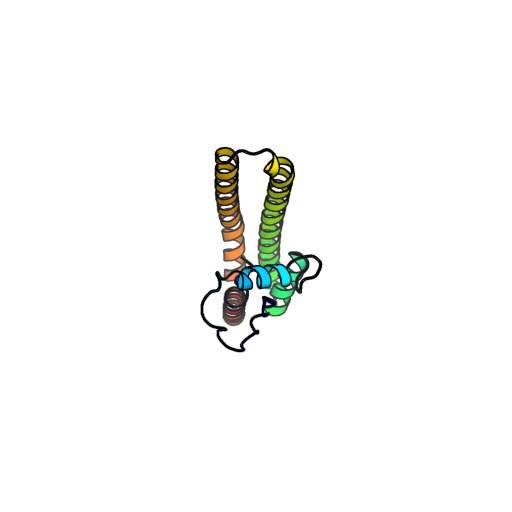1 98 ? 20.310 0.337 -14.706 1.00 89.12 98 PHE A N 1
ATOM 740 C CA . PHE A 1 98 ? 20.294 1.361 -13.661 1.00 89.12 98 PHE A CA 1
ATOM 741 C C . PHE A 1 98 ? 19.059 2.268 -13.770 1.00 89.12 98 PHE A C 1
ATOM 743 O O . PHE A 1 98 ? 18.376 2.508 -12.775 1.00 89.12 98 PHE A O 1
ATOM 750 N N . ASN A 1 99 ? 18.710 2.708 -14.982 1.00 89.25 99 ASN A N 1
ATOM 751 C CA . ASN A 1 99 ? 17.512 3.519 -15.215 1.00 89.25 99 ASN A CA 1
ATOM 752 C C . ASN A 1 99 ? 16.218 2.763 -14.894 1.00 89.25 99 ASN A C 1
ATOM 754 O O . ASN A 1 99 ? 15.282 3.345 -14.345 1.00 89.25 99 ASN A O 1
ATOM 758 N N . VAL A 1 100 ? 16.154 1.463 -15.183 1.00 87.25 100 VAL A N 1
ATOM 759 C CA . VAL A 1 100 ? 15.005 0.640 -14.793 1.00 87.25 100 VAL A CA 1
ATOM 760 C C . VAL A 1 100 ? 14.890 0.540 -13.273 1.00 87.25 100 VAL A C 1
ATOM 762 O O . VAL A 1 100 ? 13.793 0.698 -12.739 1.00 87.25 100 VAL A O 1
ATOM 765 N N . GLN A 1 101 ? 16.002 0.343 -12.562 1.00 85.56 101 GLN A N 1
ATOM 766 C CA . GLN A 1 101 ? 15.998 0.344 -11.098 1.00 85.56 101 GLN A CA 1
ATOM 767 C C . GLN A 1 101 ? 15.527 1.695 -10.537 1.00 85.56 101 GLN A C 1
ATOM 769 O O . GLN A 1 101 ? 14.701 1.723 -9.623 1.00 85.56 101 GLN A O 1
ATOM 774 N N . LEU A 1 102 ? 15.989 2.809 -11.109 1.00 89.19 102 LEU A N 1
ATOM 775 C CA . LEU A 1 102 ? 15.542 4.151 -10.730 1.00 89.19 102 LEU A CA 1
ATOM 776 C C . LEU A 1 102 ? 14.027 4.323 -10.937 1.00 89.19 102 LEU A C 1
ATOM 778 O O . LEU A 1 102 ? 13.320 4.779 -10.038 1.00 89.19 102 LEU A O 1
ATOM 782 N N . ASN A 1 103 ? 13.509 3.895 -12.089 1.00 87.50 103 ASN A N 1
ATOM 783 C CA . ASN A 1 103 ? 12.078 3.945 -12.389 1.00 87.50 103 ASN A CA 1
ATOM 784 C C . ASN A 1 103 ? 11.250 3.049 -11.461 1.00 87.50 103 ASN A C 1
ATOM 786 O O . ASN A 1 103 ? 10.157 3.445 -11.051 1.00 87.50 103 ASN A O 1
ATOM 790 N N . ALA A 1 104 ? 11.768 1.877 -11.088 1.00 84.06 104 ALA A N 1
ATOM 791 C CA . ALA A 1 104 ? 11.119 1.000 -10.120 1.00 84.06 104 ALA A CA 1
ATOM 792 C C . ALA A 1 104 ? 10.998 1.677 -8.745 1.00 84.06 104 ALA A C 1
ATOM 794 O O . ALA A 1 104 ? 9.927 1.636 -8.142 1.00 84.06 104 ALA A O 1
ATOM 795 N N . MET A 1 105 ? 12.046 2.369 -8.280 1.00 87.31 105 MET A N 1
ATOM 796 C CA . MET A 1 105 ? 12.000 3.127 -7.020 1.00 87.31 105 MET A CA 1
ATOM 797 C C . MET A 1 105 ? 11.005 4.293 -7.080 1.00 87.31 105 MET A C 1
ATOM 799 O O . MET A 1 105 ? 10.220 4.475 -6.152 1.00 87.31 105 MET A O 1
ATOM 803 N N . ASN A 1 106 ? 10.977 5.044 -8.185 1.00 89.88 106 ASN A N 1
ATOM 804 C CA . ASN A 1 106 ? 10.007 6.130 -8.376 1.00 89.88 106 ASN A CA 1
ATOM 805 C C . ASN A 1 106 ? 8.560 5.615 -8.414 1.00 89.88 106 ASN A C 1
ATOM 807 O O . ASN A 1 106 ? 7.665 6.220 -7.826 1.00 89.88 106 ASN A O 1
ATOM 811 N N . THR A 1 107 ? 8.336 4.477 -9.073 1.00 86.44 107 THR A N 1
ATOM 812 C CA . THR A 1 107 ? 7.021 3.823 -9.129 1.00 86.44 107 THR A CA 1
ATOM 813 C C . THR A 1 107 ? 6.583 3.372 -7.739 1.00 86.44 107 THR A C 1
ATOM 815 O O . THR A 1 107 ? 5.456 3.655 -7.335 1.00 86.44 107 THR A O 1
ATOM 818 N N . HIS A 1 108 ? 7.487 2.748 -6.979 1.00 84.69 108 HIS A N 1
ATOM 819 C CA . HIS A 1 108 ? 7.218 2.337 -5.605 1.00 84.69 108 HIS A CA 1
ATOM 820 C C . HIS A 1 108 ? 6.885 3.547 -4.713 1.00 84.69 108 HIS A C 1
ATOM 822 O O . HIS A 1 108 ? 5.904 3.522 -3.973 1.00 84.69 108 HIS A O 1
ATOM 828 N N . LEU A 1 109 ? 7.621 4.655 -4.834 1.00 90.75 109 LEU A N 1
ATOM 829 C CA . LEU A 1 109 ? 7.298 5.883 -4.103 1.00 90.75 109 LEU A CA 1
ATOM 830 C C . LEU A 1 109 ? 5.886 6.395 -4.431 1.00 90.75 109 LEU A C 1
ATOM 832 O O . LEU A 1 109 ? 5.106 6.670 -3.518 1.00 90.75 109 LEU A O 1
ATOM 836 N N . ALA A 1 110 ? 5.540 6.494 -5.717 1.00 89.94 110 ALA A N 1
ATOM 837 C CA . ALA A 1 110 ? 4.217 6.947 -6.147 1.00 89.94 110 ALA A CA 1
ATOM 838 C C . ALA A 1 110 ? 3.096 6.038 -5.613 1.00 89.94 110 ALA A C 1
ATOM 840 O O . ALA A 1 110 ? 2.028 6.506 -5.222 1.00 89.94 110 ALA A O 1
ATOM 841 N N . GLN A 1 111 ? 3.348 4.735 -5.544 1.00 86.81 111 GLN A N 1
ATOM 842 C CA . GLN A 1 111 ? 2.428 3.752 -4.983 1.00 86.81 111 GLN A CA 1
ATOM 843 C C . GLN A 1 111 ? 2.218 3.920 -3.480 1.00 86.81 111 GLN A C 1
ATOM 845 O O . GLN A 1 111 ? 1.074 3.936 -3.021 1.00 86.81 111 GLN A O 1
ATOM 850 N N . LEU A 1 112 ? 3.294 4.109 -2.714 1.00 90.25 112 LEU A N 1
ATOM 851 C CA . LEU A 1 112 ? 3.191 4.399 -1.282 1.00 90.25 112 LEU A CA 1
ATOM 852 C C . LEU A 1 11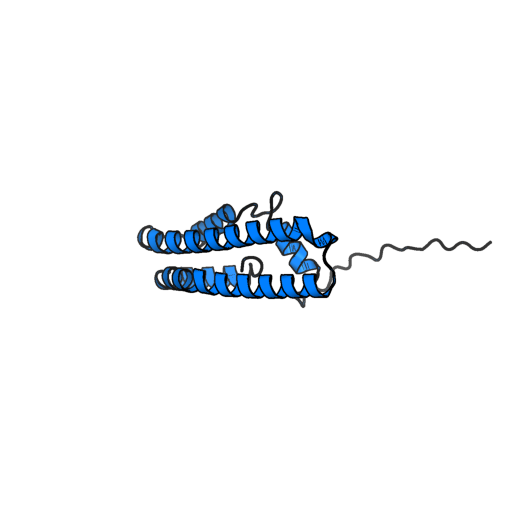2 ? 2.376 5.673 -1.044 1.00 90.25 112 LEU A C 1
ATOM 854 O O . LEU A 1 112 ? 1.509 5.696 -0.171 1.00 90.25 112 LEU A O 1
ATOM 858 N N . GLN A 1 113 ? 2.580 6.702 -1.869 1.00 93.38 113 GLN A N 1
ATOM 859 C CA . GLN A 1 113 ? 1.794 7.937 -1.813 1.00 93.38 113 GLN A CA 1
ATOM 860 C C . GLN A 1 113 ? 0.305 7.711 -2.122 1.00 93.38 113 GLN A C 1
ATOM 862 O O . GLN A 1 113 ? -0.541 8.347 -1.497 1.00 93.38 113 GLN A O 1
ATOM 867 N N . GLN A 1 114 ? -0.037 6.797 -3.036 1.00 90.81 114 GLN A N 1
ATOM 868 C CA . GLN A 1 114 ? -1.433 6.457 -3.345 1.00 90.81 114 GLN A CA 1
ATOM 869 C C . GLN A 1 114 ? -2.120 5.664 -2.225 1.00 90.81 114 GLN A C 1
ATOM 871 O O . GLN A 1 114 ? -3.311 5.856 -1.978 1.00 90.81 114 GLN A O 1
ATOM 876 N N . VAL A 1 115 ? -1.392 4.773 -1.547 1.00 93.00 115 VAL A N 1
ATOM 877 C CA . VAL A 1 115 ? -1.945 3.924 -0.477 1.00 93.00 115 VAL A CA 1
ATOM 878 C C . VAL A 1 115 ? -2.017 4.666 0.863 1.00 93.00 115 VAL A C 1
ATOM 880 O O . VAL A 1 115 ? -2.935 4.418 1.650 1.00 93.00 115 VAL A O 1
ATOM 883 N N . ALA A 1 116 ? -1.095 5.599 1.123 1.00 93.81 116 ALA A N 1
ATOM 884 C CA . ALA A 1 116 ? -0.961 6.281 2.412 1.00 93.81 116 ALA A CA 1
ATOM 885 C C . ALA A 1 116 ? -2.263 6.921 2.948 1.00 93.81 116 ALA A C 1
ATOM 887 O O . ALA A 1 116 ? -2.561 6.715 4.129 1.00 93.81 116 ALA A O 1
ATOM 888 N N . PRO A 1 117 ? -3.091 7.624 2.145 1.00 95.94 117 PRO A N 1
ATOM 889 C CA . PRO A 1 117 ? -4.346 8.191 2.640 1.00 95.94 117 PRO A CA 1
ATOM 890 C C . PRO A 1 117 ? -5.334 7.121 3.121 1.00 95.94 117 PRO A C 1
ATOM 892 O O . PRO A 1 117 ? -5.939 7.268 4.182 1.00 95.94 117 PRO A O 1
ATOM 895 N N . ALA A 1 118 ? -5.470 6.020 2.377 1.00 95.69 118 ALA A N 1
ATOM 896 C CA . ALA A 1 118 ? -6.383 4.937 2.733 1.00 95.69 118 ALA A CA 1
ATOM 897 C C . ALA A 1 118 ? -5.886 4.158 3.963 1.00 95.69 118 ALA A C 1
ATOM 899 O O . ALA A 1 118 ? -6.685 3.780 4.821 1.00 95.69 118 ALA A O 1
ATOM 900 N N . LEU A 1 119 ? -4.564 3.991 4.093 1.00 94.19 119 LEU A N 1
ATOM 901 C CA . LEU A 1 119 ? -3.944 3.430 5.293 1.00 94.19 119 LEU A CA 1
ATOM 902 C C . LEU A 1 119 ? -4.211 4.308 6.526 1.00 94.19 119 LEU A C 1
ATOM 904 O O . LEU A 1 119 ? -4.598 3.802 7.577 1.00 94.19 119 LEU A O 1
ATOM 908 N N . SER A 1 120 ? -4.056 5.627 6.401 1.00 95.12 120 SER A N 1
ATOM 909 C CA . SER A 1 120 ? -4.350 6.562 7.492 1.00 95.12 120 SER A CA 1
ATOM 910 C C . SER A 1 120 ? -5.830 6.522 7.897 1.00 95.12 120 SER A C 1
ATOM 912 O O . SER A 1 120 ? -6.151 6.488 9.089 1.00 95.12 120 SER A O 1
ATOM 914 N N . ALA A 1 121 ? -6.735 6.447 6.917 1.00 95.62 121 ALA A N 1
ATOM 915 C CA . ALA A 1 121 ? -8.172 6.359 7.155 1.00 95.62 121 ALA A CA 1
ATOM 916 C C . ALA A 1 121 ? -8.565 5.089 7.925 1.00 95.62 121 ALA A C 1
ATOM 918 O O . ALA A 1 121 ? -9.310 5.180 8.902 1.00 95.62 121 ALA A O 1
ATOM 919 N N . VAL A 1 122 ? -8.041 3.917 7.537 1.00 95.06 122 VAL A N 1
ATOM 920 C CA . VAL A 1 122 ? -8.316 2.679 8.280 1.00 95.06 122 VAL A CA 1
ATOM 921 C C . VAL A 1 122 ? -7.692 2.723 9.669 1.00 95.06 122 VAL A C 1
ATOM 923 O O . VAL A 1 122 ? -8.375 2.417 10.640 1.00 95.06 122 VAL A O 1
ATOM 926 N N . TYR A 1 123 ? -6.453 3.204 9.800 1.00 95.38 123 TYR A N 1
ATOM 927 C CA . TYR A 1 123 ? -5.790 3.290 11.099 1.00 95.38 123 TYR A CA 1
ATOM 928 C C . TYR A 1 123 ? -6.536 4.227 12.058 1.00 95.38 123 TYR A C 1
ATOM 930 O O . TYR A 1 123 ? -6.588 3.968 13.253 1.00 95.38 123 TYR A O 1
ATOM 938 N N . THR A 1 124 ? -7.183 5.280 11.557 1.00 96.94 124 THR A N 1
ATOM 939 C CA . THR A 1 124 ? -7.951 6.227 12.381 1.00 96.94 124 THR A CA 1
ATOM 940 C C . THR A 1 124 ? -9.146 5.564 13.069 1.00 96.94 124 THR A C 1
ATOM 942 O O . THR A 1 124 ? -9.389 5.844 14.243 1.00 96.94 124 THR A O 1
ATOM 945 N N . VAL A 1 125 ? -9.845 4.656 12.377 1.00 96.81 125 VAL A N 1
ATOM 946 C CA . VAL A 1 125 ? -11.057 3.989 12.887 1.00 96.81 125 VAL A CA 1
ATOM 947 C C . VAL A 1 125 ? -10.773 2.736 13.721 1.00 96.81 125 VAL A C 1
ATOM 949 O O . VAL A 1 125 ? -11.698 2.177 14.311 1.00 96.81 125 VAL A O 1
ATOM 952 N N . LEU A 1 126 ? -9.513 2.291 13.790 1.00 96.88 126 LEU A N 1
ATOM 953 C CA . LEU A 1 126 ? -9.097 1.194 14.664 1.00 96.88 126 LEU A CA 1
ATOM 954 C C . LEU A 1 126 ? -9.129 1.605 16.143 1.00 96.88 126 LEU A C 1
ATOM 956 O O . LEU A 1 126 ? -8.744 2.725 16.507 1.00 96.88 126 LEU A O 1
ATOM 960 N N . THR A 1 127 ? -9.519 0.666 17.008 1.00 97.56 127 THR A N 1
ATOM 961 C CA . THR A 1 127 ? -9.413 0.833 18.465 1.00 97.56 127 THR A CA 1
ATOM 962 C C . THR A 1 127 ? -7.943 0.854 18.909 1.00 97.56 127 THR A C 1
ATOM 964 O O . THR A 1 127 ? -7.064 0.412 18.159 1.00 97.56 127 THR A O 1
ATOM 967 N N . PRO A 1 128 ? -7.630 1.349 20.121 1.00 97.38 128 PRO A N 1
ATOM 968 C CA . PRO A 1 128 ? -6.267 1.302 20.655 1.00 97.38 128 PRO A CA 1
ATOM 969 C C . PRO A 1 128 ? -5.652 -0.107 20.633 1.00 97.38 128 PRO A C 1
ATOM 971 O O . PRO A 1 128 ? -4.491 -0.268 20.257 1.00 97.38 128 PRO A O 1
ATOM 974 N N . GLU A 1 129 ? -6.438 -1.135 20.953 1.00 95.31 129 GLU A N 1
ATOM 975 C CA . GLU A 1 129 ? -6.004 -2.536 20.963 1.00 95.31 129 GLU A CA 1
ATOM 976 C C . GLU A 1 129 ? -5.695 -3.033 19.546 1.00 95.31 129 GLU A C 1
ATOM 978 O O . GLU A 1 129 ? -4.670 -3.678 19.313 1.00 95.31 129 GLU A O 1
ATOM 983 N N . GLN A 1 130 ? -6.550 -2.694 18.578 1.00 96.38 130 GLN A N 1
ATOM 984 C CA . GLN A 1 130 ? -6.332 -3.040 17.175 1.00 96.38 130 GLN A CA 1
ATOM 985 C C . GLN A 1 130 ? -5.097 -2.337 16.602 1.00 96.38 130 GLN A C 1
ATOM 987 O O . GLN A 1 130 ? -4.333 -2.970 15.880 1.00 96.38 130 GLN A O 1
ATOM 992 N N . LYS A 1 131 ? -4.858 -1.066 16.948 1.00 95.25 131 LYS A N 1
ATOM 993 C CA . LYS A 1 131 ? -3.645 -0.324 16.551 1.00 95.25 131 LYS A CA 1
ATOM 994 C C . LYS A 1 131 ? -2.384 -0.983 17.096 1.00 95.25 131 LYS A C 1
ATOM 996 O O . LYS A 1 131 ? -1.470 -1.280 16.332 1.00 95.25 131 LYS A O 1
ATOM 1001 N N . ALA A 1 132 ? -2.371 -1.305 18.390 1.00 93.50 132 ALA A N 1
ATOM 1002 C CA . ALA A 1 132 ? -1.245 -1.994 19.016 1.00 93.50 132 ALA A CA 1
ATOM 1003 C C . ALA A 1 132 ? -0.961 -3.349 18.343 1.00 93.50 132 ALA A C 1
ATOM 1005 O O . ALA A 1 132 ? 0.200 -3.685 18.082 1.00 93.50 132 ALA A O 1
ATOM 1006 N N . LYS A 1 133 ? -2.020 -4.100 18.007 1.00 91.31 133 LYS A N 1
ATOM 1007 C CA . LYS A 1 133 ? -1.902 -5.365 17.277 1.00 91.31 133 LYS A CA 1
ATOM 1008 C C . LYS A 1 133 ? -1.401 -5.157 15.848 1.00 91.31 133 LYS A C 1
ATOM 1010 O O . LYS A 1 133 ? -0.499 -5.876 15.429 1.00 91.31 133 LYS A O 1
ATOM 1015 N N . ALA A 1 134 ? -1.919 -4.166 15.126 1.00 89.75 134 ALA A N 1
ATOM 1016 C CA . ALA A 1 134 ? -1.457 -3.817 13.785 1.00 89.75 134 ALA A CA 1
ATOM 1017 C C . ALA A 1 134 ? 0.040 -3.480 13.797 1.00 89.75 134 ALA A C 1
ATOM 1019 O O . ALA A 1 134 ? 0.804 -4.059 13.030 1.00 89.75 134 ALA A O 1
ATOM 1020 N N . ASP A 1 135 ? 0.487 -2.640 14.728 1.00 88.81 135 ASP A N 1
ATOM 1021 C CA . ASP A 1 135 ? 1.894 -2.259 14.850 1.00 88.81 135 ASP A CA 1
ATOM 1022 C C . ASP A 1 135 ? 2.795 -3.450 15.196 1.00 88.81 135 ASP A C 1
ATOM 1024 O O . ASP A 1 135 ? 3.911 -3.569 14.685 1.00 88.81 135 ASP A O 1
ATOM 1028 N N . GLN A 1 136 ? 2.329 -4.349 16.070 1.00 83.00 136 GLN A N 1
ATOM 1029 C CA . GLN A 1 136 ? 3.045 -5.584 16.381 1.00 83.00 136 GLN A CA 1
ATOM 1030 C C . GLN A 1 136 ? 3.166 -6.470 15.141 1.00 83.00 136 GLN A C 1
ATOM 1032 O O . GLN A 1 136 ? 4.247 -6.995 14.874 1.00 83.00 136 GLN A O 1
ATOM 1037 N N . MET A 1 137 ? 2.081 -6.608 14.380 1.00 78.94 137 MET A N 1
ATOM 1038 C CA . MET A 1 137 ? 2.068 -7.368 13.137 1.00 78.94 137 MET A CA 1
ATOM 1039 C C . MET A 1 137 ? 3.015 -6.751 12.105 1.00 78.94 137 MET A C 1
ATOM 1041 O O . MET A 1 137 ? 3.803 -7.491 11.533 1.00 78.94 137 MET A O 1
ATOM 1045 N N . PHE A 1 138 ? 3.040 -5.427 11.925 1.00 71.38 138 PHE A N 1
ATOM 1046 C CA . PHE A 1 138 ? 3.989 -4.763 11.019 1.00 71.38 138 PHE A CA 1
ATOM 1047 C C . PHE A 1 138 ? 5.452 -4.948 11.442 1.00 71.38 138 PHE A C 1
ATOM 1049 O O . PHE A 1 138 ? 6.307 -5.173 10.591 1.00 71.38 138 PHE A O 1
ATOM 1056 N N . ARG A 1 139 ? 5.755 -4.914 12.747 1.00 68.50 139 ARG A N 1
ATOM 1057 C CA . ARG A 1 139 ? 7.113 -5.178 13.259 1.00 68.50 139 ARG A CA 1
ATOM 1058 C C . ARG A 1 139 ? 7.542 -6.636 13.079 1.00 68.50 139 ARG A C 1
ATOM 1060 O O . ARG A 1 139 ? 8.695 -6.897 12.749 1.00 68.50 139 ARG A O 1
ATOM 1067 N N . ALA A 1 140 ? 6.633 -7.579 13.321 1.00 56.81 140 ALA A N 1
ATOM 1068 C CA . ALA A 1 140 ? 6.893 -9.013 13.179 1.00 56.81 140 ALA A CA 1
ATOM 1069 C C . ALA A 1 140 ? 6.928 -9.456 11.708 1.00 56.81 140 ALA A C 1
ATOM 1071 O O . ALA A 1 140 ? 7.646 -10.387 11.354 1.00 56.81 140 ALA A O 1
ATOM 1072 N N . MET A 1 141 ? 6.168 -8.770 10.856 1.00 56.12 141 MET A N 1
ATOM 1073 C CA . MET A 1 141 ? 6.006 -9.053 9.437 1.00 56.12 141 MET A CA 1
ATOM 1074 C C . MET A 1 141 ? 6.593 -7.939 8.567 1.00 56.12 141 MET A C 1
ATOM 1076 O O . MET A 1 141 ? 5.994 -7.582 7.560 1.00 56.12 141 MET A O 1
ATOM 1080 N N . GLY A 1 142 ? 7.774 -7.408 8.887 1.00 49.66 142 GLY A N 1
ATOM 1081 C CA . GLY A 1 142 ? 8.460 -6.404 8.052 1.00 49.66 142 GLY A CA 1
ATOM 1082 C C . GLY A 1 142 ? 8.684 -6.801 6.573 1.00 49.66 142 GLY A C 1
ATOM 1083 O O . GLY A 1 142 ? 9.140 -5.979 5.795 1.00 49.66 142 GLY A O 1
ATOM 1084 N N . CYS A 1 143 ? 8.333 -8.032 6.172 1.00 50.25 143 CYS A N 1
ATOM 1085 C CA . CYS A 1 143 ? 8.235 -8.519 4.792 1.00 50.25 143 CYS A CA 1
ATOM 1086 C C . CYS A 1 143 ? 6.947 -8.090 4.050 1.00 50.25 143 CYS A C 1
ATOM 1088 O O . CYS A 1 143 ? 6.775 -8.456 2.891 1.00 50.25 143 CYS A O 1
ATOM 1090 N N . PHE A 1 144 ? 5.985 -7.456 4.730 1.00 46.59 144 PHE A N 1
ATOM 1091 C CA . PHE A 1 144 ? 4.639 -7.159 4.210 1.00 46.59 144 PHE A CA 1
ATOM 1092 C C . PHE A 1 144 ? 4.437 -5.691 3.804 1.00 46.59 144 PHE A C 1
ATOM 1094 O O . PHE A 1 144 ? 3.339 -5.349 3.360 1.00 46.59 144 PHE A O 1
ATOM 1101 N N . MET A 1 145 ? 5.460 -4.845 3.972 1.00 46.78 145 MET A N 1
ATOM 1102 C CA . MET A 1 145 ? 5.517 -3.513 3.360 1.00 46.78 145 MET A CA 1
ATOM 1103 C C . MET A 1 145 ? 6.221 -3.578 2.011 1.00 46.78 145 MET A C 1
ATOM 1105 O O . MET A 1 145 ? 7.243 -4.295 1.922 1.00 46.78 145 MET A O 1
#

Secondary structure (DSSP, 8-state):
-------------S----S-TTSHHHHHHHHHHBSTTSSB-SHHHHHHHHHHHHT--GGGHHHHHHHHHHHHHHHHHHHHHHHHHHHHGGG--HHHHHHHHHHHHHHHHHHHHHHHHHHHHHHHHS-HHHHHHHHHHHHHTTT--